Protein AF-0000000075607606 (afdb_homodimer)

Solvent-accessible surface area (backbone atoms only — not comparable to full-atom values): 9633 Å² total; per-residue (Å²): 127,84,79,55,92,64,75,85,51,59,48,78,54,62,69,60,22,51,53,49,41,52,52,48,51,52,51,50,51,50,50,48,52,46,46,26,41,32,40,59,26,33,33,39,37,41,36,30,44,80,87,61,50,80,44,76,48,20,69,39,48,49,60,52,67,64,62,44,52,66,62,56,55,50,35,60,52,53,42,24,51,66,50,47,62,68,73,113,128,84,79,55,92,64,75,84,52,59,49,79,53,63,69,59,22,51,54,49,41,53,53,48,50,52,50,50,54,51,50,49,52,46,46,26,40,32,41,61,26,34,32,38,37,40,37,30,45,81,87,61,51,82,45,75,47,24,65,36,48,48,61,56,68,63,63,48,51,64,61,56,54,51,35,59,49,54,42,28,51,64,49,45,62,67,73,112

Secondary structure (DSSP, 8-state):
------------SHHHHHHHHHHHHHHHHHHHHHHHHHTT-EEEEEEE-TT--EEEEE--HHHHSS-S-HHHHHHHHHHHHHHHHHH-/------------SHHHHHHHHHHHHHHHHHHHHHHHHHTT-EEEEEEE-TT--EEEEE--HHHHSS-S-HHHHHHHHHHHHHHHHHH-

pLDDT: mean 71.48, std 23.79, range [30.69, 97.31]

Foldseek 3Di:
DPPPVPDDDQDDDPVVNVVVCVVVVVVVQVVQVVCCVVVVDWDKDWDADPVGDIDIDTDDCCVVVVVPPPVVVVCVVVCVVVCVVPPD/DPVPVPDDDQDDDPVVNVVVCVVVVVVVQVVQVVCCVVVVDWDKDWDADPVGDIDIDTDDCCVVVVPPPPVVVVVVVVCVVVCVVPDD

Organism: Setaria italica (NCBI:txid4555)

Radius of gyration: 16.19 Å; Cα contacts (8 Å, |Δi|>4): 258; chains: 2; bounding box: 39×39×38 Å

Structure (mmCIF, N/CA/C/O backbone):
data_AF-0000000075607606-model_v1
#
loop_
_entity.id
_entity.type
_entity.pdbx_description
1 polymer 'MADS-box domain-containing protein'
#
loop_
_atom_site.group_PDB
_atom_site.id
_atom_site.type_symbol
_atom_site.label_atom_id
_atom_site.label_alt_id
_atom_site.label_comp_id
_atom_site.label_asym_id
_atom_site.label_entity_id
_atom_site.label_seq_id
_atom_site.pdbx_PDB_ins_code
_atom_site.Cartn_x
_atom_site.Cartn_y
_atom_site.Cartn_z
_atom_site.occupancy
_atom_site.B_iso_or_equiv
_atom_site.auth_seq_id
_atom_site.auth_comp_id
_atom_site.auth_asym_id
_atom_site.auth_atom_id
_atom_site.pdbx_PDB_model_num
ATOM 1 N N . MET A 1 1 ? -17.75 17.891 -10.297 1 32.16 1 MET A N 1
ATOM 2 C CA . MET A 1 1 ? -16.578 18.375 -9.562 1 32.16 1 MET A CA 1
ATOM 3 C C . MET A 1 1 ? -15.383 18.547 -10.492 1 32.16 1 MET A C 1
ATOM 5 O O . MET A 1 1 ? -15.117 17.688 -11.32 1 32.16 1 MET A O 1
ATOM 9 N N . VAL A 1 2 ? -15.016 19.734 -10.906 1 32.84 2 VAL A N 1
ATOM 10 C CA . VAL A 1 2 ? -14.078 20.172 -11.938 1 32.84 2 VAL A CA 1
ATOM 11 C C . VAL A 1 2 ? -12.789 19.375 -11.844 1 32.84 2 VAL A C 1
ATOM 13 O O . VAL A 1 2 ? -12.164 19.297 -10.781 1 32.84 2 VAL A O 1
ATOM 16 N N . ARG A 1 3 ? -12.734 18.328 -12.523 1 42 3 ARG A N 1
ATOM 17 C CA . ARG A 1 3 ? -11.602 17.406 -12.508 1 42 3 ARG A CA 1
ATOM 18 C C . ARG A 1 3 ? -10.289 18.141 -12.773 1 42 3 ARG A C 1
ATOM 20 O O . ARG A 1 3 ? -9.789 18.141 -13.898 1 42 3 ARG A O 1
ATOM 27 N N . GLY A 1 4 ? -10.273 19.438 -12.727 1 40.81 4 GLY A N 1
ATOM 28 C CA . GLY A 1 4 ? -9.008 20.109 -13.016 1 40.81 4 GLY A CA 1
ATOM 29 C C . GLY A 1 4 ? -7.824 19.438 -12.328 1 40.81 4 GLY A C 1
ATOM 30 O O . GLY A 1 4 ? -8 18.609 -11.43 1 40.81 4 GLY A O 1
ATOM 31 N N . LYS A 1 5 ? -6.633 19.531 -13.031 1 53.69 5 LYS A N 1
ATOM 32 C CA . LYS A 1 5 ? -5.379 19.047 -12.453 1 53.69 5 LYS A CA 1
ATOM 33 C C . LYS A 1 5 ? -5.207 19.531 -11.023 1 53.69 5 LYS A C 1
ATOM 35 O O . LYS A 1 5 ? -4.801 20.672 -10.797 1 53.69 5 LYS A O 1
ATOM 40 N N . THR A 1 6 ? -6.359 19.422 -10.227 1 56.22 6 THR A N 1
ATOM 41 C CA . THR A 1 6 ? -6.203 19.953 -8.867 1 56.22 6 THR A CA 1
ATOM 42 C C . THR A 1 6 ? -4.973 19.344 -8.195 1 56.22 6 THR A C 1
ATOM 44 O O . THR A 1 6 ? -4.676 18.156 -8.383 1 56.22 6 THR A O 1
ATOM 47 N N . GLN A 1 7 ? -4.164 20.281 -7.836 1 73.75 7 GLN A N 1
ATOM 48 C CA . GLN A 1 7 ? -2.994 19.891 -7.055 1 73.75 7 GLN A CA 1
ATOM 49 C C . GLN A 1 7 ? -3.398 19.141 -5.789 1 73.75 7 GLN A C 1
ATOM 51 O O . GLN A 1 7 ? -4.348 19.531 -5.109 1 73.75 7 GLN A O 1
ATOM 56 N N . MET A 1 8 ? -3.014 17.984 -5.734 1 87.38 8 MET A N 1
ATOM 57 C CA . MET A 1 8 ? -3.238 17.219 -4.516 1 87.38 8 MET A CA 1
ATOM 58 C C . MET A 1 8 ? -2.689 17.953 -3.297 1 87.38 8 MET A C 1
ATOM 60 O O . MET A 1 8 ? -1.493 18.234 -3.23 1 87.38 8 MET A O 1
ATOM 64 N N . LYS A 1 9 ? -3.676 18.438 -2.521 1 91.94 9 LYS A N 1
ATOM 65 C CA . LYS A 1 9 ? -3.291 19.109 -1.28 1 91.94 9 LYS A CA 1
ATOM 66 C C . LYS A 1 9 ? -4.008 18.5 -0.082 1 91.94 9 LYS A C 1
ATOM 68 O O . LYS A 1 9 ? -5.098 17.938 -0.224 1 91.94 9 LYS A O 1
ATOM 73 N N . ARG A 1 10 ? -3.354 18.656 1.031 1 93.81 10 ARG A N 1
ATOM 74 C CA . ARG A 1 10 ? -3.941 18.188 2.277 1 93.81 10 ARG A CA 1
ATOM 75 C C . ARG A 1 10 ? -5.309 18.812 2.516 1 93.81 10 ARG A C 1
ATOM 77 O O . ARG A 1 10 ? -5.492 20.016 2.311 1 93.81 10 ARG A O 1
ATOM 84 N N . ILE A 1 11 ? -6.195 17.984 2.938 1 95.25 11 ILE A N 1
ATOM 85 C CA . ILE A 1 11 ? -7.52 18.469 3.311 1 95.25 11 ILE A CA 1
ATOM 86 C C . ILE A 1 11 ? -7.445 19.203 4.652 1 95.25 11 ILE A C 1
ATOM 88 O O . ILE A 1 11 ? -7.039 18.609 5.66 1 95.25 11 ILE A O 1
ATOM 92 N N . GLU A 1 12 ? -7.832 20.391 4.727 1 95.38 12 GLU A N 1
ATOM 93 C CA . GLU A 1 12 ? -7.656 21.234 5.91 1 95.38 12 GLU A CA 1
ATOM 94 C C . GLU A 1 12 ? -8.727 20.938 6.957 1 95.38 12 GLU A C 1
ATOM 96 O O . GLU A 1 12 ? -8.453 20.969 8.156 1 95.38 12 GLU A O 1
ATOM 101 N N . ASN A 1 13 ? -9.945 20.781 6.578 1 95.56 13 ASN A N 1
ATOM 102 C CA . ASN A 1 13 ? -11.008 20.453 7.527 1 95.56 13 ASN A CA 1
ATOM 103 C C . ASN A 1 13 ? -10.797 19.078 8.148 1 95.56 13 ASN A C 1
ATOM 105 O O . ASN A 1 13 ? -10.789 18.062 7.438 1 95.56 13 ASN A O 1
ATOM 109 N N . PRO A 1 14 ? -10.617 19.031 9.422 1 94.12 14 PRO A N 1
ATOM 110 C CA . PRO A 1 14 ? -10.281 17.766 10.078 1 94.12 14 PRO A CA 1
ATOM 111 C C . PRO A 1 14 ? -11.383 16.719 9.914 1 94.12 14 PRO A C 1
ATOM 113 O O . PRO A 1 14 ? -11.086 15.523 9.773 1 94.12 14 PRO A O 1
ATOM 116 N N . THR A 1 15 ? -12.609 17.156 10.008 1 95.44 15 THR A N 1
ATOM 117 C CA . THR A 1 15 ? -13.711 16.203 9.875 1 95.44 15 THR A CA 1
ATOM 118 C C . THR A 1 15 ? -13.727 15.594 8.477 1 95.44 15 THR A C 1
ATOM 120 O O . THR A 1 15 ? -13.828 14.375 8.328 1 95.44 15 THR A O 1
ATOM 123 N N . SER A 1 16 ? -13.594 16.438 7.457 1 96.62 16 SER A N 1
ATOM 124 C CA . SER A 1 16 ? -13.555 15.961 6.078 1 96.62 16 SER A CA 1
ATOM 125 C C . SER A 1 16 ? -12.328 15.086 5.836 1 96.62 16 SER A C 1
ATOM 127 O O . SER A 1 16 ? -12.406 14.078 5.129 1 96.62 16 SER A O 1
ATOM 129 N N . ARG A 1 17 ? -11.242 15.484 6.406 1 95.94 17 ARG A N 1
ATOM 130 C CA . ARG A 1 17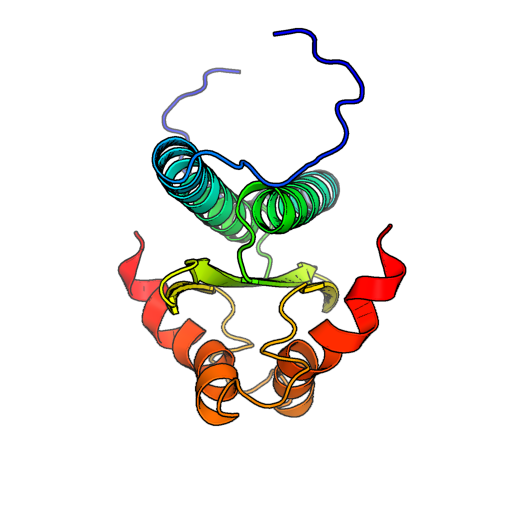 ? -10 14.734 6.258 1 95.94 17 ARG A CA 1
ATOM 131 C C . ARG A 1 17 ? -10.141 13.328 6.844 1 95.94 17 ARG A C 1
ATOM 133 O O . ARG A 1 17 ? -9.672 12.352 6.254 1 95.94 17 ARG A O 1
ATOM 140 N N . GLN A 1 18 ? -10.75 13.289 7.945 1 94.38 18 GLN A N 1
ATOM 141 C CA . GLN A 1 18 ? -10.945 12 8.602 1 94.38 18 GLN A CA 1
ATOM 142 C C . GLN A 1 18 ? -11.852 11.094 7.766 1 94.38 18 GLN A C 1
ATOM 144 O O . GLN A 1 18 ? -11.602 9.891 7.656 1 94.38 18 GLN A O 1
ATOM 149 N N . VAL A 1 19 ? -12.938 11.727 7.277 1 96.62 19 VAL A N 1
ATOM 150 C CA . VAL A 1 19 ? -13.875 10.961 6.461 1 96.62 19 VAL A CA 1
ATOM 151 C C . VAL A 1 19 ? -13.172 10.445 5.203 1 96.62 19 VAL A C 1
ATOM 153 O O . VAL A 1 19 ? -13.297 9.273 4.852 1 96.62 19 VAL A O 1
ATOM 156 N N . THR A 1 20 ? -12.43 11.328 4.527 1 96.62 20 THR A N 1
ATOM 157 C CA . THR A 1 20 ? -11.688 10.953 3.328 1 96.62 20 THR A CA 1
ATOM 158 C C . THR A 1 20 ? -10.664 9.867 3.645 1 96.62 20 THR A C 1
ATOM 160 O O . THR A 1 20 ? -10.531 8.898 2.898 1 96.62 20 THR A O 1
ATOM 163 N N . PHE A 1 21 ? -9.93 9.969 4.762 1 96.31 21 PHE A N 1
ATOM 164 C CA . PHE A 1 21 ? -8.938 8.984 5.168 1 96.31 21 PHE A CA 1
ATOM 165 C C . PHE A 1 21 ? -9.562 7.598 5.258 1 96.31 21 PHE A C 1
ATOM 167 O O . PHE A 1 21 ? -9.016 6.629 4.723 1 96.31 21 PHE A O 1
ATOM 174 N N . SER A 1 22 ? -10.68 7.594 5.879 1 95.81 22 SER A N 1
ATOM 175 C CA . SER A 1 22 ? -11.328 6.301 6.074 1 95.81 22 SER A CA 1
ATOM 176 C C . SER A 1 22 ? -11.727 5.676 4.742 1 95.81 22 SER A C 1
ATOM 178 O O . SER A 1 22 ? -11.5 4.484 4.52 1 95.81 22 SER A O 1
ATOM 180 N N . LYS A 1 23 ? -12.281 6.496 3.945 1 96.75 23 LYS A N 1
ATOM 181 C CA . LYS A 1 23 ? -12.758 6 2.66 1 96.75 23 LYS A CA 1
ATOM 182 C C . LYS A 1 23 ? -11.602 5.535 1.782 1 96.75 23 LYS A C 1
ATOM 184 O O . LYS A 1 23 ? -11.633 4.438 1.227 1 96.75 23 LYS A O 1
ATOM 189 N N . ARG A 1 24 ? -10.672 6.375 1.728 1 97.31 24 ARG A N 1
ATOM 190 C CA . ARG A 1 24 ? -9.547 6.062 0.846 1 97.31 24 ARG A CA 1
ATOM 191 C C . ARG A 1 24 ? -8.719 4.906 1.4 1 97.31 24 ARG A C 1
ATOM 193 O O . ARG A 1 24 ? -8.195 4.09 0.64 1 97.31 24 ARG A O 1
ATOM 200 N N . ARG A 1 25 ? -8.516 4.941 2.609 1 95.44 25 ARG A N 1
ATOM 201 C CA . ARG A 1 25 ? -7.805 3.834 3.232 1 95.44 25 ARG A CA 1
ATOM 202 C C . ARG A 1 25 ? -8.461 2.5 2.893 1 95.44 25 ARG A C 1
ATOM 204 O O . ARG A 1 25 ? -7.781 1.555 2.48 1 95.44 25 ARG A O 1
ATOM 211 N N . ASN A 1 26 ? -9.781 2.473 3.092 1 95.69 26 ASN A N 1
ATOM 212 C CA . ASN A 1 26 ? -10.508 1.243 2.785 1 95.69 26 ASN A CA 1
ATOM 213 C C . ASN A 1 26 ? -10.344 0.85 1.319 1 95.69 26 ASN A C 1
ATOM 215 O O . ASN A 1 26 ? -10.156 -0.326 1.004 1 95.69 26 ASN A O 1
ATOM 219 N N . GLY A 1 27 ? -10.477 1.849 0.483 1 97 27 GLY A N 1
ATOM 220 C CA . GLY A 1 27 ? -10.289 1.593 -0.936 1 97 27 GLY A CA 1
ATOM 221 C C . GLY A 1 27 ? -8.898 1.064 -1.266 1 97 27 GLY A C 1
ATOM 222 O O . GLY A 1 27 ? -8.758 0.149 -2.078 1 97 27 GLY A O 1
ATOM 223 N N . LEU A 1 28 ? -7.898 1.58 -0.649 1 97.06 28 LEU A N 1
ATOM 224 C CA . LEU A 1 28 ? -6.516 1.185 -0.878 1 97.06 28 LEU A CA 1
ATOM 225 C C . LEU A 1 28 ? -6.285 -0.262 -0.454 1 97.06 28 LEU A C 1
ATOM 227 O O . LEU A 1 28 ? -5.68 -1.041 -1.193 1 97.06 28 LEU A O 1
ATOM 231 N N . LEU A 1 29 ? -6.797 -0.581 0.693 1 95.12 29 LEU A N 1
ATOM 232 C CA . LEU A 1 29 ? -6.652 -1.942 1.196 1 95.12 29 LEU A CA 1
ATOM 233 C C . LEU A 1 29 ? -7.363 -2.938 0.288 1 95.12 29 LEU A C 1
ATOM 235 O O . LEU A 1 29 ? -6.84 -4.016 0.008 1 95.12 29 LEU A O 1
ATOM 239 N N . LYS A 1 30 ? -8.508 -2.568 -0.177 1 95.25 30 LYS A N 1
ATOM 240 C CA . LYS A 1 30 ? -9.258 -3.422 -1.096 1 95.25 30 LYS A CA 1
ATOM 241 C C . LYS A 1 30 ? -8.484 -3.646 -2.393 1 95.25 30 LYS A C 1
ATOM 243 O O . LYS A 1 30 ? -8.398 -4.773 -2.885 1 95.25 30 LYS A O 1
ATOM 248 N N . LYS A 1 31 ? -7.977 -2.613 -2.863 1 96.69 31 LYS A N 1
ATOM 249 C CA . LYS A 1 31 ? -7.242 -2.713 -4.121 1 96.69 31 LYS A CA 1
ATOM 250 C C . LYS A 1 31 ? -5.977 -3.545 -3.955 1 96.69 31 LYS A C 1
ATOM 252 O O . LYS A 1 31 ? -5.559 -4.246 -4.883 1 96.69 31 LYS A O 1
ATOM 257 N N . ALA A 1 32 ? -5.348 -3.402 -2.836 1 94.38 32 ALA A N 1
ATOM 258 C CA . ALA A 1 32 ? -4.176 -4.227 -2.551 1 94.38 32 ALA A CA 1
ATOM 259 C C . ALA A 1 32 ? -4.539 -5.711 -2.539 1 94.38 32 ALA A C 1
ATOM 261 O O . ALA A 1 32 ? -3.82 -6.535 -3.111 1 94.38 32 ALA A O 1
ATOM 262 N N . PHE A 1 33 ? -5.562 -6.062 -1.923 1 92.62 33 PHE A N 1
ATOM 263 C CA . PHE A 1 33 ? -6.047 -7.438 -1.876 1 92.62 33 PHE A CA 1
ATOM 264 C C . PHE A 1 33 ? -6.359 -7.949 -3.277 1 92.62 33 PHE A C 1
ATOM 266 O O . PHE A 1 33 ? -5.973 -9.062 -3.639 1 92.62 33 PHE A O 1
ATOM 273 N N . GLU A 1 34 ? -7.082 -7.164 -3.996 1 94.62 34 GLU A N 1
ATOM 274 C CA . GLU A 1 34 ? -7.445 -7.547 -5.355 1 94.62 34 GLU A CA 1
ATOM 275 C C . GLU A 1 34 ? -6.203 -7.824 -6.199 1 94.62 34 GLU A C 1
ATOM 277 O O . GLU A 1 34 ? -6.148 -8.82 -6.926 1 94.62 34 GLU A O 1
ATOM 282 N N . LEU A 1 35 ? -5.316 -6.898 -6.105 1 95 35 LEU A N 1
ATOM 283 C CA . LEU A 1 35 ? -4.07 -7.074 -6.848 1 95 35 LEU A CA 1
ATOM 284 C C . LEU A 1 35 ? -3.398 -8.391 -6.473 1 95 35 LEU A C 1
ATOM 286 O O . LEU A 1 35 ? -2.91 -9.117 -7.348 1 95 35 LEU A O 1
ATOM 290 N N . SER A 1 36 ? -3.381 -8.68 -5.191 1 91.38 36 SER A N 1
ATOM 291 C CA . SER A 1 36 ? -2.734 -9.898 -4.703 1 91.38 36 SER A CA 1
ATOM 292 C C . SER A 1 36 ? -3.406 -11.141 -5.262 1 91.38 36 SER A C 1
ATOM 294 O O . SER A 1 36 ? -2.73 -12.109 -5.625 1 91.38 36 SER A O 1
ATOM 296 N N . VAL A 1 37 ? -4.664 -11.141 -5.391 1 92.12 37 VAL A N 1
ATOM 297 C CA . VAL A 1 37 ? -5.406 -12.312 -5.836 1 92.12 37 VAL A CA 1
ATOM 298 C C . VAL A 1 37 ? -5.371 -12.398 -7.359 1 92.12 37 VAL A C 1
ATOM 300 O O . VAL A 1 37 ? -5.043 -13.445 -7.922 1 92.12 37 VAL A O 1
ATOM 303 N N . LEU A 1 38 ? -5.629 -11.305 -8 1 93.81 38 LEU A N 1
ATOM 304 C CA . LEU A 1 38 ? -5.734 -11.297 -9.453 1 93.81 38 LEU A CA 1
ATOM 305 C C . LEU A 1 38 ? -4.398 -11.656 -10.102 1 93.81 38 LEU A C 1
ATOM 307 O O . LEU A 1 38 ? -4.359 -12.359 -11.109 1 93.81 38 LEU A O 1
ATOM 311 N N . CYS A 1 39 ? -3.381 -11.172 -9.477 1 94.62 39 CYS A N 1
ATOM 312 C CA . CYS A 1 39 ? -2.092 -11.273 -10.148 1 94.62 39 CYS A CA 1
ATOM 313 C C . CYS A 1 39 ? -1.139 -12.172 -9.375 1 94.62 39 CYS A C 1
ATOM 315 O O . CYS A 1 39 ? 0.055 -12.227 -9.68 1 94.62 39 CYS A O 1
ATOM 317 N N . ASP A 1 40 ? -1.634 -12.734 -8.375 1 90.5 40 ASP A N 1
ATOM 318 C CA . ASP A 1 40 ? -0.776 -13.578 -7.551 1 90.5 40 ASP A CA 1
ATOM 319 C C . ASP A 1 40 ? 0.499 -12.844 -7.145 1 90.5 40 ASP A C 1
ATOM 321 O O . ASP A 1 40 ? 1.604 -13.367 -7.324 1 90.5 40 ASP A O 1
ATOM 325 N N . ALA A 1 41 ? 0.279 -11.703 -6.816 1 89.75 41 ALA A N 1
ATOM 326 C CA . ALA A 1 41 ? 1.388 -10.844 -6.41 1 89.75 41 ALA A CA 1
ATOM 327 C C . ALA A 1 41 ? 1.504 -10.773 -4.891 1 89.75 41 ALA A C 1
ATOM 329 O O . ALA A 1 41 ? 0.518 -10.977 -4.176 1 89.75 41 ALA A O 1
ATOM 330 N N . GLU A 1 42 ? 2.68 -10.578 -4.445 1 84.25 42 GLU A N 1
ATOM 331 C CA . GLU A 1 42 ? 2.908 -10.273 -3.033 1 84.25 42 GLU A CA 1
ATOM 332 C C . GLU A 1 42 ? 2.809 -8.781 -2.764 1 84.25 42 GLU A C 1
ATOM 334 O O . GLU A 1 42 ? 3.465 -7.977 -3.432 1 84.25 42 GLU A O 1
ATOM 339 N N . VAL A 1 43 ? 1.949 -8.5 -1.837 1 89.25 43 VAL A N 1
ATOM 340 C CA . VAL A 1 43 ? 1.694 -7.098 -1.521 1 89.25 43 VAL A CA 1
ATOM 341 C C . VAL A 1 43 ? 1.729 -6.895 -0.009 1 89.25 43 VAL A C 1
ATOM 343 O O . VAL A 1 43 ? 1.198 -7.711 0.747 1 89.25 43 VAL A O 1
ATOM 346 N N . ALA A 1 44 ? 2.412 -5.848 0.395 1 84 44 ALA A N 1
ATOM 347 C CA . ALA A 1 44 ? 2.363 -5.371 1.774 1 84 44 ALA A CA 1
ATOM 348 C C . ALA A 1 44 ? 2.061 -3.875 1.826 1 84 44 ALA A C 1
ATOM 350 O O . ALA A 1 44 ? 2.639 -3.092 1.07 1 84 44 ALA A O 1
ATOM 351 N N . LEU A 1 45 ? 1.119 -3.504 2.713 1 87.88 45 LEU A N 1
ATOM 352 C CA . LEU A 1 45 ? 0.668 -2.121 2.84 1 87.88 45 LEU A CA 1
ATOM 353 C C . LEU A 1 45 ? 0.467 -1.748 4.305 1 87.88 45 LEU A C 1
ATOM 355 O O . LEU A 1 45 ? -0.112 -2.521 5.074 1 87.88 45 LEU A O 1
ATOM 359 N N . VAL A 1 46 ? 1.03 -0.567 4.613 1 84.19 46 VAL A N 1
ATOM 360 C CA . VAL A 1 46 ? 0.825 -0.032 5.957 1 84.19 46 VAL A CA 1
ATOM 361 C C . VAL A 1 46 ? 0.375 1.425 5.867 1 84.19 46 VAL A C 1
ATOM 363 O O . VAL A 1 46 ? 0.932 2.207 5.094 1 84.19 46 VAL A O 1
ATOM 366 N N . VAL A 1 47 ? -0.627 1.731 6.637 1 89.19 47 VAL A N 1
ATOM 367 C CA . VAL A 1 47 ? -1.16 3.088 6.684 1 89.19 47 VAL A CA 1
ATOM 368 C C . VAL A 1 47 ? -1.326 3.529 8.141 1 89.19 47 VAL A C 1
ATOM 370 O O . VAL A 1 47 ? -1.893 2.797 8.953 1 89.19 47 VAL A O 1
ATOM 373 N N . PHE A 1 48 ? -0.833 4.648 8.391 1 85.25 48 PHE A N 1
ATOM 374 C CA . PHE A 1 48 ? -1.036 5.227 9.711 1 85.25 48 PHE A CA 1
ATOM 375 C C . PHE A 1 48 ? -2.008 6.398 9.648 1 85.25 48 PHE A C 1
ATOM 377 O O . PHE A 1 48 ? -1.893 7.258 8.773 1 85.25 48 PHE A O 1
ATOM 384 N N . SER A 1 49 ? -2.914 6.352 10.57 1 82.5 49 SER A N 1
ATOM 385 C CA . SER A 1 49 ? -3.777 7.52 10.695 1 82.5 49 SER A CA 1
ATOM 386 C C . SER A 1 49 ? -3.027 8.695 11.305 1 82.5 49 SER A C 1
ATOM 388 O O . SER A 1 49 ? -1.957 8.523 11.898 1 82.5 49 SER A O 1
ATOM 390 N N . PRO A 1 50 ? -3.65 9.859 11.141 1 77.25 50 PRO A N 1
ATOM 391 C CA . PRO A 1 50 ? -3.049 11.016 11.828 1 77.25 50 PRO A CA 1
ATOM 392 C C . PRO A 1 50 ? -2.938 10.812 13.336 1 77.25 50 PRO A C 1
ATOM 394 O O . PRO A 1 50 ? -2.006 11.32 13.961 1 77.25 50 PRO A O 1
ATOM 397 N N . ARG A 1 51 ? -3.814 10.016 13.906 1 76 51 ARG A N 1
ATOM 398 C CA . ARG A 1 51 ? -3.799 9.758 15.344 1 76 51 ARG A CA 1
ATOM 399 C C . ARG A 1 51 ? -2.852 8.609 15.68 1 76 51 ARG A C 1
ATOM 401 O O . ARG A 1 51 ? -2.734 8.219 16.844 1 76 51 ARG A O 1
ATOM 408 N N . GLY A 1 52 ? -2.332 7.988 14.664 1 74.44 52 GLY A N 1
ATOM 409 C CA . GLY A 1 52 ? -1.321 6.973 14.906 1 74.44 52 GLY A CA 1
ATOM 410 C C . GLY A 1 52 ? -1.865 5.559 14.828 1 74.44 52 GLY A C 1
ATOM 411 O O . GLY A 1 52 ? -1.146 4.594 15.094 1 74.44 52 GLY A O 1
ATOM 412 N N . LYS A 1 53 ? -3.131 5.477 14.531 1 80.69 53 LYS A N 1
ATOM 413 C CA . LYS A 1 53 ? -3.697 4.141 14.367 1 80.69 53 LYS A CA 1
ATOM 414 C C . LYS A 1 53 ? -3.143 3.459 13.117 1 80.69 53 LYS A C 1
ATOM 416 O O . LYS A 1 53 ? -3.029 4.082 12.062 1 80.69 53 LYS A O 1
ATOM 421 N N . LEU A 1 54 ? -2.789 2.166 13.312 1 78.94 54 LEU A N 1
ATOM 422 C CA . LEU A 1 54 ? -2.158 1.416 12.227 1 78.94 54 LEU A CA 1
ATOM 423 C C . LEU A 1 54 ? -3.182 0.564 11.484 1 78.94 54 LEU A C 1
ATOM 425 O O . LEU A 1 54 ? -4.008 -0.104 12.109 1 78.94 54 LEU A O 1
ATOM 429 N N . TYR A 1 55 ? -3.156 0.655 10.133 1 85.31 55 TYR A N 1
ATOM 430 C CA . TYR A 1 55 ? -3.873 -0.23 9.219 1 85.31 55 TYR A CA 1
ATOM 431 C C . TYR A 1 55 ? -2.906 -0.958 8.289 1 85.31 55 TYR A C 1
ATOM 433 O O . TYR A 1 55 ? -1.925 -0.373 7.828 1 85.31 55 TYR A O 1
ATOM 441 N N . GLU A 1 56 ? -3.203 -2.277 8.086 1 80.75 56 GLU A N 1
ATOM 442 C CA . GLU A 1 56 ? -2.221 -3.018 7.297 1 80.75 56 GLU A CA 1
ATOM 443 C C . GLU A 1 56 ? -2.887 -4.125 6.484 1 80.75 56 GLU A C 1
ATOM 445 O O . GLU A 1 56 ? -3.98 -4.582 6.824 1 80.75 56 GLU A O 1
ATOM 450 N N . PHE A 1 57 ? -2.168 -4.453 5.332 1 84.06 57 PHE A N 1
ATOM 451 C CA . PHE A 1 57 ? -2.477 -5.594 4.477 1 84.06 57 PHE A CA 1
ATOM 452 C C . PHE A 1 57 ? -1.198 -6.254 3.973 1 84.06 57 PHE A C 1
ATOM 454 O O . PHE A 1 57 ? -0.233 -5.566 3.631 1 84.06 57 PHE A O 1
ATOM 461 N N . ALA A 1 58 ? -1.164 -7.637 4.117 1 81.69 58 ALA A N 1
ATOM 462 C CA . ALA A 1 58 ? -0.056 -8.375 3.52 1 81.69 58 ALA A CA 1
ATOM 463 C C . ALA A 1 58 ? -0.494 -9.781 3.102 1 81.69 58 ALA A C 1
ATOM 465 O O . ALA A 1 58 ? -1.27 -10.43 3.807 1 81.69 58 ALA A O 1
ATOM 466 N N . ASN A 1 59 ? -0.279 -10.32 1.965 1 72.75 59 ASN A N 1
ATOM 467 C CA . ASN A 1 59 ? -0.593 -11.695 1.593 1 72.75 59 ASN A CA 1
ATOM 468 C C . ASN A 1 59 ? 0.668 -12.539 1.469 1 72.75 59 ASN A C 1
ATOM 470 O O . ASN A 1 59 ? 0.595 -13.773 1.454 1 72.75 59 ASN A O 1
ATOM 474 N N . GLY A 1 60 ? 1.767 -12.281 1.046 1 58.16 60 GLY A N 1
ATOM 475 C CA . GLY A 1 60 ? 2.916 -13.055 0.604 1 58.16 60 GLY A CA 1
ATOM 476 C C . GLY A 1 60 ? 3.643 -13.75 1.743 1 58.16 60 GLY A C 1
ATOM 477 O O . GLY A 1 60 ? 3.611 -13.281 2.883 1 58.16 60 GLY A O 1
ATOM 478 N N . ARG A 1 61 ? 3.664 -15.211 1.586 1 52.97 61 ARG A N 1
ATOM 479 C CA . ARG A 1 61 ? 4.547 -16.094 2.34 1 52.97 61 ARG A CA 1
ATOM 480 C C . ARG A 1 61 ? 5.934 -15.484 2.502 1 52.97 61 ARG A C 1
ATOM 482 O O . ARG A 1 61 ? 6.723 -15.93 3.336 1 52.97 61 ARG A O 1
ATOM 489 N N . ARG A 1 62 ? 6.449 -15.117 1.287 1 48.78 62 ARG A N 1
ATOM 490 C CA . ARG A 1 62 ? 7.84 -14.672 1.341 1 48.78 62 ARG A CA 1
ATOM 491 C C . ARG A 1 62 ? 8.062 -13.727 2.516 1 48.78 62 ARG A C 1
ATOM 493 O O . ARG A 1 62 ? 9.164 -13.664 3.066 1 48.78 62 ARG A O 1
ATOM 500 N N . VAL A 1 63 ? 7.102 -12.906 2.93 1 42.78 63 VAL A N 1
ATOM 501 C CA . VAL A 1 63 ? 7.223 -12.305 4.254 1 42.78 63 VAL A CA 1
ATOM 502 C C . VAL A 1 63 ? 7.086 -13.383 5.324 1 42.78 63 VAL A C 1
ATOM 504 O O . VAL A 1 63 ? 7.805 -13.367 6.328 1 42.78 63 VAL A O 1
ATOM 507 N N . ALA A 1 64 ? 6.148 -14.328 5.156 1 40.16 64 ALA A N 1
ATOM 508 C CA . ALA A 1 64 ? 5.957 -15.383 6.148 1 40.16 64 ALA A CA 1
ATOM 509 C C . ALA A 1 64 ? 7.07 -16.422 6.066 1 40.16 64 ALA A C 1
ATOM 511 O O . ALA A 1 64 ? 7.488 -16.969 7.086 1 40.16 64 ALA A O 1
ATOM 512 N N . ASN A 1 65 ? 7.266 -17.062 4.977 1 42.94 65 ASN A N 1
ATOM 513 C CA . ASN A 1 65 ? 8.18 -18.203 4.98 1 42.94 65 ASN A CA 1
ATOM 514 C C . ASN A 1 65 ? 9.641 -17.75 5.016 1 42.94 65 ASN A C 1
ATOM 516 O O . ASN A 1 65 ? 10.547 -18.562 4.848 1 42.94 65 ASN A O 1
ATOM 520 N N . GLY A 1 66 ? 10.039 -16.828 5.562 1 41.03 66 GLY A N 1
ATOM 521 C CA . GLY A 1 66 ? 11.43 -16.531 5.875 1 41.03 66 GLY A CA 1
ATOM 522 C C . GLY A 1 66 ? 12.25 -16.172 4.656 1 41.03 66 GLY A C 1
ATOM 523 O O . GLY A 1 66 ? 13.484 -16.125 4.719 1 41.03 66 GLY A O 1
ATOM 524 N N . GLU A 1 67 ? 11.703 -16.375 3.562 1 45.5 67 GLU A N 1
ATOM 525 C CA . GLU A 1 67 ? 12.641 -16.219 2.457 1 45.5 67 GLU A CA 1
ATOM 526 C C . GLU A 1 67 ? 12.844 -14.742 2.109 1 45.5 67 GLU A C 1
ATOM 528 O O . GLU A 1 67 ? 13.609 -14.414 1.199 1 45.5 67 GLU A O 1
ATOM 533 N N . MET A 1 68 ? 12 -13.82 2.381 1 46.5 68 MET A N 1
ATOM 534 C CA . MET A 1 68 ? 12.461 -12.453 2.182 1 46.5 68 MET A CA 1
ATOM 535 C C . MET A 1 68 ? 13.711 -12.172 3.01 1 46.5 68 MET A C 1
ATOM 537 O O . MET A 1 68 ? 13.734 -12.445 4.211 1 46.5 68 MET A O 1
ATOM 541 N N . ARG A 1 69 ? 14.75 -12.195 2.418 1 44.38 69 ARG A N 1
ATOM 542 C CA . ARG A 1 69 ? 15.93 -11.797 3.178 1 44.38 69 ARG A CA 1
ATOM 543 C C . ARG A 1 69 ? 15.617 -10.617 4.098 1 44.38 69 ARG A C 1
ATOM 545 O O . ARG A 1 69 ? 14.992 -9.641 3.678 1 44.38 69 ARG A O 1
ATOM 552 N N . PRO A 1 70 ? 15.586 -10.977 5.32 1 45.47 70 PRO A N 1
ATOM 553 C CA . PRO A 1 70 ? 15.43 -9.938 6.34 1 45.47 70 PRO A CA 1
ATOM 554 C C . PRO A 1 70 ? 15.93 -8.57 5.879 1 45.47 70 PRO A C 1
ATOM 556 O O . PRO A 1 70 ? 15.406 -7.539 6.309 1 45.47 70 PRO A O 1
ATOM 559 N N . GLU A 1 71 ? 16.828 -8.664 5.094 1 47.94 71 GLU A N 1
ATOM 560 C CA . GLU A 1 71 ? 17.422 -7.398 4.668 1 47.94 71 GLU A CA 1
ATOM 561 C C . GLU A 1 71 ? 16.453 -6.594 3.811 1 47.94 71 GLU A C 1
ATOM 563 O O . GLU A 1 71 ? 16.422 -5.367 3.896 1 47.94 71 GLU A O 1
ATOM 568 N N . LYS A 1 72 ? 15.766 -7.297 2.951 1 47.81 72 LYS A N 1
ATOM 569 C CA . LYS A 1 72 ? 14.891 -6.547 2.049 1 47.81 72 LYS A CA 1
ATOM 570 C C . LYS A 1 72 ? 13.695 -5.965 2.795 1 47.81 72 LYS A C 1
ATOM 572 O O . LYS A 1 72 ? 13.266 -4.844 2.514 1 47.81 72 LYS A O 1
ATOM 577 N N . MET A 1 73 ? 13.211 -6.746 3.688 1 47.72 73 MET A N 1
ATOM 578 C CA . MET A 1 73 ? 12.133 -6.211 4.516 1 47.72 73 MET A CA 1
ATOM 579 C C . MET A 1 73 ? 12.594 -4.98 5.289 1 47.72 73 MET A C 1
ATOM 581 O O . MET A 1 73 ? 11.859 -4.004 5.406 1 47.72 73 MET A O 1
ATOM 585 N N . ALA A 1 74 ? 13.758 -5.223 5.824 1 46.28 74 ALA A N 1
ATOM 586 C CA . ALA A 1 74 ? 14.359 -4.098 6.531 1 46.28 74 ALA A CA 1
ATOM 587 C C . ALA A 1 74 ? 14.484 -2.879 5.625 1 46.28 74 ALA A C 1
ATOM 589 O O . ALA A 1 74 ? 14.266 -1.746 6.062 1 46.28 74 ALA A O 1
ATOM 590 N N . ASN A 1 75 ? 14.805 -3.197 4.434 1 48.69 75 ASN A N 1
ATOM 591 C CA . ASN A 1 75 ? 15.016 -2.105 3.486 1 48.69 75 ASN A CA 1
ATOM 592 C C . ASN A 1 75 ? 13.688 -1.461 3.08 1 48.69 75 ASN A C 1
ATOM 594 O O . ASN A 1 75 ? 13.633 -0.258 2.822 1 48.69 75 ASN A O 1
ATOM 598 N N . VAL A 1 76 ? 12.711 -2.297 2.84 1 48.81 76 VAL A N 1
ATOM 599 C CA . VAL A 1 76 ? 11.391 -1.728 2.562 1 48.81 76 VAL A CA 1
ATOM 600 C C . VAL A 1 76 ? 11.039 -0.691 3.627 1 48.81 76 VAL A C 1
ATOM 602 O O . VAL A 1 76 ? 10.492 0.367 3.316 1 48.81 76 VAL A O 1
ATOM 605 N N . CYS A 1 77 ? 11.422 -1.03 4.789 1 46.66 77 CYS A N 1
ATOM 606 C CA . CYS A 1 77 ? 11.18 -0.114 5.898 1 46.66 77 CYS A CA 1
ATOM 607 C C . CYS A 1 77 ? 12.086 1.106 5.809 1 46.66 77 CYS A C 1
ATOM 609 O O . CYS A 1 77 ? 11.672 2.219 6.145 1 46.66 77 CYS A O 1
ATOM 611 N N . TYR A 1 78 ? 13.266 0.791 5.5 1 46 78 TYR A N 1
ATOM 612 C CA . TYR A 1 78 ? 14.258 1.858 5.473 1 46 78 TYR A CA 1
ATOM 613 C C . TYR A 1 78 ? 14.141 2.682 4.195 1 46 78 TYR A C 1
ATOM 615 O O . TYR A 1 78 ? 14.359 3.895 4.211 1 46 78 TYR A O 1
ATOM 623 N N . THR A 1 79 ? 14.039 2.045 3.141 1 42.62 79 THR A N 1
ATOM 624 C CA . THR A 1 79 ? 14.141 2.746 1.865 1 42.62 79 THR A CA 1
ATOM 625 C C . THR A 1 79 ? 12.93 3.648 1.644 1 42.62 79 THR A C 1
ATOM 627 O O . THR A 1 79 ? 12.891 4.414 0.678 1 42.62 79 THR A O 1
ATOM 630 N N . ALA A 1 80 ? 11.945 3.395 2.275 1 39 80 ALA A N 1
ATOM 631 C CA . ALA A 1 80 ? 10.859 4.352 2.1 1 39 80 ALA A CA 1
ATOM 632 C C . ALA A 1 80 ? 11.36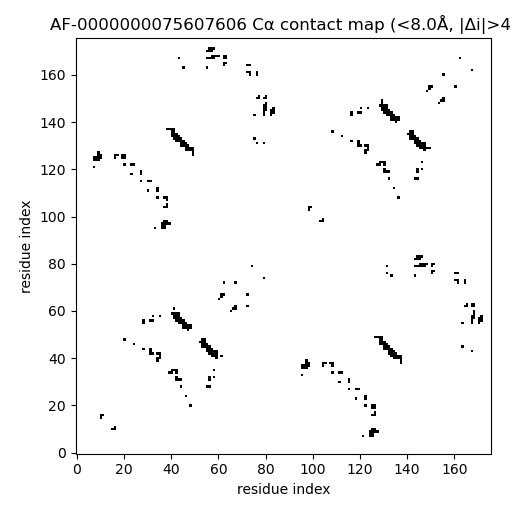7 5.789 2.205 1 39 80 ALA A C 1
ATOM 634 O O . ALA A 1 80 ? 10.836 6.691 1.559 1 39 80 ALA A O 1
ATOM 635 N N . LYS A 1 81 ? 12.383 5.918 2.898 1 39.03 81 LYS A N 1
ATOM 636 C CA . LYS A 1 81 ? 12.992 7.242 2.998 1 39.03 81 LYS A CA 1
ATOM 637 C C . LYS A 1 81 ? 13.477 7.73 1.637 1 39.03 81 LYS A C 1
ATOM 639 O O . LYS A 1 81 ? 13.266 8.891 1.272 1 39.03 81 LYS A O 1
ATOM 644 N N . ASP A 1 82 ? 14.281 6.949 0.993 1 39.03 82 ASP A N 1
ATOM 645 C CA . ASP A 1 82 ? 14.93 7.379 -0.244 1 39.03 82 ASP A CA 1
ATOM 646 C C . ASP A 1 82 ? 13.922 7.48 -1.385 1 39.03 82 ASP A C 1
ATOM 648 O O . ASP A 1 82 ? 14.086 8.289 -2.297 1 39.03 82 ASP A O 1
ATOM 652 N N . LEU A 1 83 ? 13.031 6.684 -1.43 1 36.06 83 LEU A N 1
ATOM 653 C CA . LEU A 1 83 ? 12.148 6.613 -2.592 1 36.06 83 LEU A CA 1
ATOM 654 C C . LEU A 1 83 ? 11.227 7.82 -2.648 1 36.06 83 LEU A C 1
ATOM 656 O O . LEU A 1 83 ? 10.602 8.086 -3.68 1 36.06 83 LEU A O 1
ATOM 660 N N . GLN A 1 84 ? 10.859 8.336 -1.579 1 38.38 84 GLN A N 1
ATOM 661 C CA . GLN A 1 84 ? 10.016 9.523 -1.703 1 38.38 84 GLN A CA 1
ATOM 662 C C . GLN A 1 84 ? 10.555 10.477 -2.766 1 38.38 84 GLN A C 1
ATOM 664 O O . GLN A 1 84 ? 9.789 11.156 -3.449 1 38.38 84 GLN A O 1
ATOM 669 N N . GLN A 1 85 ? 11.766 10.477 -2.84 1 35.88 85 GLN A N 1
ATOM 670 C CA . GLN A 1 85 ? 12.32 11.5 -3.721 1 35.88 85 GLN A CA 1
ATOM 671 C C . GLN A 1 85 ? 12.039 11.18 -5.188 1 35.88 85 GLN A C 1
ATOM 673 O O . GLN A 1 85 ? 11.93 12.078 -6.016 1 35.88 85 GLN A O 1
ATOM 678 N N . HIS A 1 86 ? 11.914 9.984 -5.523 1 35.53 86 HIS A N 1
ATOM 679 C CA . HIS A 1 86 ? 11.945 9.664 -6.945 1 35.53 86 HIS A CA 1
ATOM 680 C C . HIS A 1 86 ? 10.555 9.727 -7.559 1 35.53 86 HIS A C 1
ATOM 682 O O . HIS A 1 86 ? 10.398 9.57 -8.773 1 35.53 86 HIS A O 1
ATOM 688 N N . TYR A 1 87 ? 9.602 9.57 -6.898 1 35.34 87 TYR A N 1
ATOM 689 C CA . TYR A 1 87 ? 8.375 9.43 -7.672 1 35.34 87 TYR A CA 1
ATOM 690 C C . TYR A 1 87 ? 8.008 10.75 -8.352 1 35.34 87 TYR A C 1
ATOM 692 O O . TYR A 1 87 ? 7.555 10.758 -9.492 1 35.34 87 TYR A O 1
ATOM 700 N N . PHE A 1 88 ? 7.648 11.758 -7.668 1 30.8 88 PHE A N 1
ATOM 701 C CA . PHE A 1 88 ? 7.301 12.945 -8.43 1 30.8 88 PHE A CA 1
ATOM 702 C C . PHE A 1 88 ? 8.438 13.961 -8.406 1 30.8 88 PHE A C 1
ATOM 704 O O . PHE A 1 88 ? 9.18 14.039 -7.422 1 30.8 88 PHE A O 1
ATOM 711 N N . MET B 1 1 ? -19.547 -5.266 -18.609 1 30.69 1 MET B N 1
ATOM 712 C CA . MET B 1 1 ? -18.953 -6.414 -17.938 1 30.69 1 MET B CA 1
ATOM 713 C C . MET B 1 1 ? -19.641 -6.676 -16.594 1 30.69 1 MET B C 1
ATOM 715 O O . MET B 1 1 ? -19.828 -5.754 -15.805 1 30.69 1 MET B O 1
ATOM 719 N N . VAL B 1 2 ? -20.547 -7.586 -16.516 1 31.66 2 VAL B N 1
ATOM 720 C CA . VAL B 1 2 ? -21.484 -7.93 -15.453 1 31.66 2 VAL B CA 1
ATOM 721 C C . VAL B 1 2 ? -20.766 -7.926 -14.102 1 31.66 2 VAL B C 1
ATOM 723 O O . VAL B 1 2 ? -19.75 -8.594 -13.938 1 31.66 2 VAL B O 1
ATOM 726 N N . ARG B 1 3 ? -20.766 -6.836 -13.477 1 42.16 3 ARG B N 1
ATOM 727 C CA . ARG B 1 3 ? -20.078 -6.664 -12.203 1 42.16 3 ARG B CA 1
ATOM 728 C C . ARG B 1 3 ? -20.469 -7.758 -11.211 1 42.16 3 ARG B C 1
ATOM 730 O O . ARG B 1 3 ? -21.406 -7.594 -10.438 1 42.16 3 ARG B O 1
ATOM 737 N N . GLY B 1 4 ? -21.016 -8.859 -11.656 1 40.97 4 GLY B N 1
ATO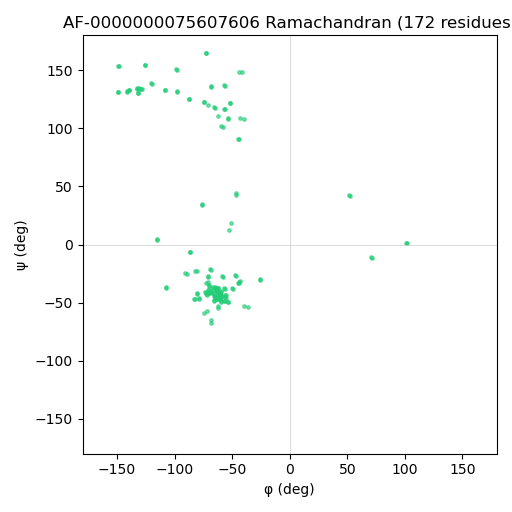M 738 C CA . GLY B 1 4 ? -21.375 -9.875 -10.672 1 40.97 4 GLY B CA 1
ATOM 739 C C . GLY B 1 4 ? -20.328 -10.055 -9.586 1 40.97 4 GLY B C 1
ATOM 740 O O . GLY B 1 4 ? -19.203 -9.562 -9.719 1 40.97 4 GLY B O 1
ATOM 741 N N . LYS B 1 5 ? -20.844 -10.43 -8.359 1 54.12 5 LYS B N 1
ATOM 742 C CA . LYS B 1 5 ? -19.953 -10.75 -7.242 1 54.12 5 LYS B CA 1
ATOM 743 C C . LYS B 1 5 ? -18.828 -11.688 -7.684 1 54.12 5 LYS B C 1
ATOM 745 O O . LYS B 1 5 ? -19.031 -12.906 -7.77 1 54.12 5 LYS B O 1
ATOM 750 N N . THR B 1 6 ? -18.25 -11.375 -8.93 1 56.22 6 THR B N 1
ATOM 751 C CA . THR B 1 6 ? -17.219 -12.305 -9.383 1 56.22 6 THR B CA 1
ATOM 752 C C . THR B 1 6 ? -16.172 -12.516 -8.305 1 56.22 6 THR B C 1
ATOM 754 O O . THR B 1 6 ? -15.789 -11.57 -7.605 1 56.22 6 THR B O 1
ATOM 757 N N . GLN B 1 7 ? -16.094 -13.773 -8 1 73.69 7 GLN B N 1
ATOM 758 C CA . GLN B 1 7 ? -15.047 -14.18 -7.074 1 73.69 7 GLN B CA 1
ATOM 759 C C . GLN B 1 7 ? -13.672 -13.773 -7.594 1 73.69 7 GLN B C 1
ATOM 761 O O . GLN B 1 7 ? -13.383 -13.922 -8.781 1 73.69 7 GLN B O 1
ATOM 766 N N . MET B 1 8 ? -13.078 -12.961 -6.898 1 87.31 8 MET B N 1
ATOM 767 C CA . MET B 1 8 ? -11.711 -12.602 -7.238 1 87.31 8 MET B CA 1
ATOM 768 C C . MET B 1 8 ? -10.836 -13.844 -7.359 1 87.31 8 MET B C 1
ATOM 770 O O . MET B 1 8 ? -10.703 -14.609 -6.402 1 87.31 8 MET B O 1
ATOM 774 N N . LYS B 1 9 ? -10.5 -14.102 -8.641 1 91.94 9 LYS B N 1
ATOM 775 C CA . LYS B 1 9 ? -9.602 -15.219 -8.891 1 91.94 9 LYS B CA 1
ATOM 776 C C . LYS B 1 9 ? -8.391 -14.781 -9.711 1 91.94 9 LYS B C 1
ATOM 778 O O . LYS B 1 9 ? -8.461 -13.812 -10.461 1 91.94 9 LYS B O 1
ATOM 783 N N . ARG B 1 10 ? -7.355 -15.555 -9.516 1 93.88 10 ARG B N 1
ATOM 784 C CA . ARG B 1 10 ? -6.133 -15.297 -10.281 1 93.88 10 ARG B CA 1
ATOM 785 C C . ARG B 1 10 ? -6.402 -15.344 -11.781 1 93.88 10 ARG B C 1
ATOM 787 O O . ARG B 1 10 ? -7.113 -16.234 -12.258 1 93.88 10 ARG B O 1
ATOM 794 N N . ILE B 1 11 ? -5.832 -14.406 -12.438 1 95.19 11 ILE B N 1
ATOM 795 C CA . ILE B 1 11 ? -5.91 -14.398 -13.898 1 95.19 11 ILE B CA 1
ATOM 796 C C . ILE B 1 11 ? -4.992 -15.469 -14.469 1 95.19 11 ILE B C 1
ATOM 798 O O . ILE B 1 11 ? -3.785 -15.461 -14.227 1 95.19 11 ILE B O 1
ATOM 802 N N . GLU B 1 12 ? -5.484 -16.359 -15.219 1 95.38 12 GLU B N 1
ATOM 803 C CA . GLU B 1 12 ? -4.738 -17.531 -15.695 1 95.38 12 GLU B CA 1
ATOM 804 C C . GLU B 1 12 ? -3.859 -17.172 -16.891 1 95.38 12 GLU B C 1
ATOM 806 O O . GLU B 1 12 ? -2.746 -17.688 -17.016 1 95.38 12 GLU B O 1
ATOM 811 N N . ASN B 1 13 ? -4.328 -16.406 -17.812 1 95.56 13 ASN B N 1
ATOM 812 C CA . ASN B 1 13 ? -3.514 -16 -18.953 1 95.56 13 ASN B CA 1
ATOM 813 C C . ASN B 1 13 ? -2.355 -15.109 -18.516 1 95.56 13 ASN B C 1
ATOM 815 O O . ASN B 1 13 ? -2.57 -14.023 -17.969 1 95.56 13 ASN B O 1
ATOM 819 N N . PRO B 1 14 ? -1.174 -15.555 -18.75 1 94.06 14 PRO B N 1
ATOM 820 C CA . PRO B 1 14 ? -0.01 -14.82 -18.25 1 94.06 14 PRO B CA 1
ATOM 821 C C . PRO B 1 14 ? 0.1 -13.422 -18.859 1 94.06 14 PRO B C 1
ATOM 823 O O . PRO B 1 14 ? 0.514 -12.477 -18.172 1 94.06 14 PRO B O 1
ATOM 826 N N . THR B 1 15 ? -0.192 -13.32 -20.109 1 95.44 15 THR B N 1
ATOM 827 C CA . THR B 1 15 ? -0.099 -12.016 -20.766 1 95.44 15 THR B CA 1
ATOM 828 C C . THR B 1 15 ? -1.102 -11.039 -20.156 1 95.44 15 THR B C 1
ATOM 830 O O . THR B 1 15 ? -0.746 -9.914 -19.812 1 95.44 15 THR B O 1
ATOM 833 N N . SER B 1 16 ? -2.34 -11.484 -19.984 1 96.56 16 SER B N 1
ATOM 834 C CA . SER B 1 16 ? -3.37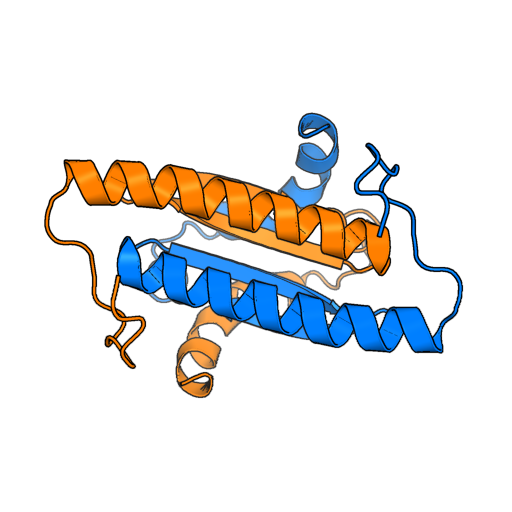1 -10.648 -19.375 1 96.56 16 SER B CA 1
ATOM 835 C C . SER B 1 16 ? -3.035 -10.336 -17.922 1 96.56 16 SER B C 1
ATOM 837 O O . SER B 1 16 ? -3.266 -9.219 -17.453 1 96.56 16 SER B O 1
ATOM 839 N N . ARG B 1 17 ? -2.508 -11.305 -17.25 1 95.94 17 ARG B N 1
ATOM 840 C CA . ARG B 1 17 ? -2.131 -11.125 -15.852 1 95.94 17 ARG B CA 1
ATOM 841 C C . ARG B 1 17 ? -1.05 -10.062 -15.711 1 95.94 17 ARG B C 1
ATOM 843 O O . ARG B 1 17 ? -1.106 -9.227 -14.797 1 95.94 17 ARG B O 1
ATOM 850 N N . GLN B 1 18 ? -0.146 -10.117 -16.578 1 94.38 18 GLN B N 1
ATOM 851 C CA . GLN B 1 18 ? 0.939 -9.141 -16.547 1 94.38 18 GLN B CA 1
ATOM 852 C C . GLN B 1 18 ? 0.42 -7.734 -16.828 1 94.38 18 GLN B C 1
ATOM 854 O O . GLN B 1 18 ? 0.857 -6.77 -16.188 1 94.38 18 GLN B O 1
ATOM 859 N N . VAL B 1 19 ? -0.451 -7.664 -17.844 1 96.62 19 VAL B N 1
ATOM 860 C CA . VAL B 1 19 ? -1.019 -6.367 -18.188 1 96.62 19 VAL B CA 1
ATOM 861 C C . VAL B 1 19 ? -1.821 -5.816 -17.016 1 96.62 19 VAL B C 1
ATOM 863 O O . VAL B 1 19 ? -1.675 -4.648 -16.641 1 96.62 19 VAL B O 1
ATOM 866 N N . THR B 1 20 ? -2.672 -6.656 -16.406 1 96.75 20 THR B N 1
ATOM 867 C CA . THR B 1 20 ? -3.471 -6.266 -15.25 1 96.75 20 THR B CA 1
ATOM 868 C C . THR B 1 20 ? -2.572 -5.859 -14.086 1 96.75 20 THR B C 1
ATOM 870 O O . THR B 1 20 ? -2.818 -4.848 -13.43 1 96.75 20 THR B O 1
ATOM 873 N N . PHE B 1 21 ? -1.497 -6.602 -13.82 1 96.31 21 PHE B N 1
ATOM 874 C CA . PHE B 1 21 ? -0.562 -6.301 -12.742 1 96.31 21 PHE B CA 1
ATOM 875 C C . PHE B 1 21 ? -0.006 -4.891 -12.883 1 96.31 21 PHE B C 1
ATOM 877 O O . PHE B 1 21 ? 0.004 -4.117 -11.922 1 96.31 21 PHE B O 1
ATOM 884 N N . SER B 1 22 ? 0.361 -4.609 -14.078 1 95.88 22 SER B N 1
ATOM 885 C CA . SER B 1 22 ? 0.965 -3.303 -14.312 1 95.88 22 SER B CA 1
ATOM 886 C C . SER B 1 22 ? -0.032 -2.18 -14.055 1 95.88 22 SER B C 1
ATOM 888 O O . SER B 1 22 ? 0.299 -1.187 -13.406 1 95.88 22 SER B O 1
ATOM 890 N N . LYS B 1 23 ? -1.183 -2.402 -14.57 1 96.81 23 LYS B N 1
ATOM 891 C CA . LYS B 1 23 ? -2.207 -1.369 -14.445 1 96.81 23 LYS B CA 1
ATOM 892 C C . LYS B 1 23 ? -2.613 -1.177 -12.984 1 96.81 23 LYS B C 1
ATOM 894 O O . LYS B 1 23 ? -2.664 -0.047 -12.492 1 96.81 23 LYS B O 1
ATOM 899 N N . ARG B 1 24 ? -2.854 -2.262 -12.398 1 97.31 24 ARG B N 1
ATOM 900 C CA . ARG B 1 24 ? -3.332 -2.18 -11.023 1 97.31 24 ARG B CA 1
ATOM 901 C C . ARG B 1 24 ? -2.223 -1.716 -10.086 1 97.31 24 ARG B C 1
ATOM 903 O O . ARG B 1 24 ? -2.48 -0.999 -9.117 1 97.31 24 ARG B O 1
ATOM 910 N N . ARG B 1 25 ? -1.114 -2.213 -10.289 1 95.56 25 ARG B N 1
ATOM 911 C CA . ARG B 1 25 ? 0.019 -1.762 -9.492 1 95.56 25 ARG B CA 1
ATOM 912 C C . ARG B 1 25 ? 0.16 -0.244 -9.547 1 95.56 25 ARG B C 1
ATOM 914 O O . ARG B 1 25 ? 0.292 0.413 -8.516 1 95.56 25 ARG B O 1
ATOM 921 N N . ASN B 1 26 ? 0.131 0.269 -10.773 1 95.69 26 ASN B N 1
ATOM 922 C CA . ASN B 1 26 ? 0.246 1.715 -10.938 1 95.69 26 ASN B CA 1
ATOM 923 C C . ASN B 1 26 ? -0.88 2.449 -10.211 1 95.69 26 ASN B C 1
ATOM 925 O O . ASN B 1 26 ? -0.646 3.475 -9.57 1 95.69 26 ASN B O 1
ATOM 929 N N . GLY B 1 27 ? -2.055 1.915 -10.391 1 97 27 GLY B N 1
ATOM 930 C CA . GLY B 1 27 ? -3.189 2.506 -9.703 1 97 27 GLY B CA 1
ATOM 931 C C . GLY B 1 27 ? -3.043 2.488 -8.195 1 97 27 GLY B C 1
ATOM 932 O O . GLY B 1 27 ? -3.371 3.469 -7.523 1 97 27 GLY B O 1
ATOM 933 N N . LEU B 1 28 ? -2.555 1.435 -7.656 1 97.06 28 LEU B N 1
ATOM 934 C CA . LEU B 1 28 ? -2.371 1.272 -6.215 1 97.06 28 LEU B CA 1
ATOM 935 C C . LEU B 1 28 ? -1.356 2.277 -5.68 1 97.06 28 LEU B C 1
ATOM 937 O O . LEU B 1 28 ? -1.598 2.928 -4.66 1 97.06 28 LEU B O 1
ATOM 941 N N . LEU B 1 29 ? -0.273 2.404 -6.383 1 95.19 29 LEU B N 1
ATOM 942 C CA . LEU B 1 29 ? 0.763 3.348 -5.977 1 95.19 29 LEU B CA 1
ATOM 943 C C . LEU B 1 29 ? 0.242 4.777 -6.02 1 95.19 29 LEU B C 1
ATOM 945 O O . LEU B 1 29 ? 0.522 5.574 -5.117 1 95.19 29 LEU B O 1
ATOM 949 N N . LYS B 1 30 ? -0.514 5.09 -7.012 1 95.38 30 LYS B N 1
ATOM 950 C CA . LYS B 1 30 ? -1.108 6.418 -7.129 1 95.38 30 LYS B CA 1
ATOM 951 C C . LYS B 1 30 ? -2.055 6.703 -5.969 1 95.38 30 LYS B C 1
ATOM 953 O O . LYS B 1 30 ? -2.02 7.789 -5.383 1 95.38 30 LYS B O 1
ATOM 958 N N . LYS B 1 31 ? -2.818 5.754 -5.707 1 96.69 31 LYS B N 1
ATOM 959 C CA . LYS B 1 31 ? -3.787 5.934 -4.633 1 96.69 31 LYS B CA 1
ATOM 960 C C . LYS B 1 31 ? -3.092 6.07 -3.279 1 96.69 31 LYS B C 1
ATOM 962 O O . LYS B 1 31 ? -3.566 6.785 -2.398 1 96.69 31 LYS B O 1
ATOM 967 N N . ALA 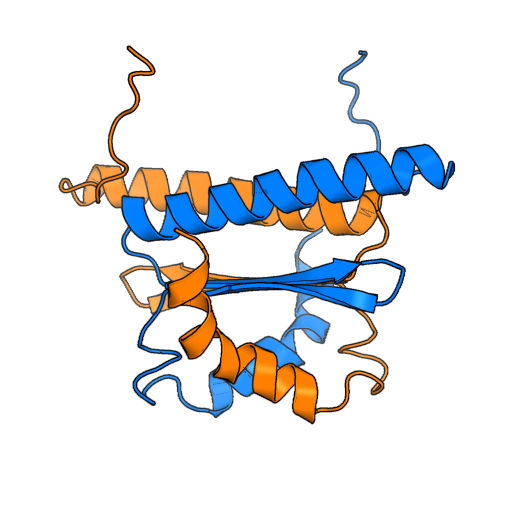B 1 32 ? -2.043 5.34 -3.104 1 94.44 32 ALA B N 1
ATOM 968 C CA . ALA B 1 32 ? -1.256 5.469 -1.88 1 94.44 32 ALA B CA 1
ATOM 969 C C . ALA B 1 32 ? -0.694 6.883 -1.736 1 94.44 32 ALA B C 1
ATOM 971 O O . ALA B 1 32 ? -0.749 7.473 -0.654 1 94.44 32 ALA B O 1
ATOM 972 N N . PHE B 1 33 ? -0.157 7.414 -2.729 1 92.69 33 PHE B N 1
ATOM 973 C CA . PHE B 1 33 ? 0.371 8.773 -2.74 1 92.69 33 PHE B CA 1
ATOM 974 C C . PHE B 1 33 ? -0.727 9.781 -2.424 1 92.69 33 PHE B C 1
ATOM 976 O O . PHE B 1 33 ? -0.53 10.688 -1.611 1 92.69 33 PHE B O 1
ATOM 983 N N . GLU B 1 34 ? -1.813 9.641 -3.107 1 94.62 34 GLU B N 1
ATOM 984 C CA . GLU B 1 34 ? -2.936 10.547 -2.889 1 94.62 34 GLU B CA 1
ATOM 985 C C . GLU B 1 34 ? -3.373 10.539 -1.426 1 94.62 34 GLU B C 1
ATOM 987 O O . GLU B 1 34 ? -3.604 11.594 -0.836 1 94.62 34 GLU B O 1
ATOM 992 N N . LEU B 1 35 ? -3.527 9.352 -0.958 1 94.94 35 LEU B N 1
ATOM 993 C CA . LEU B 1 35 ? -3.914 9.227 0.442 1 94.94 35 LEU B CA 1
ATOM 994 C C . LEU B 1 35 ? -2.928 9.953 1.348 1 94.94 35 LEU B C 1
ATOM 996 O O . LEU B 1 35 ? -3.332 10.641 2.285 1 94.94 35 LEU B O 1
ATOM 1000 N N . SER B 1 36 ? -1.65 9.789 1.061 1 91.44 36 SER B N 1
ATOM 1001 C CA . SER B 1 36 ? -0.606 10.406 1.875 1 91.44 36 SER B CA 1
ATOM 1002 C C . SER B 1 36 ? -0.703 11.922 1.845 1 91.44 36 SER B C 1
ATOM 1004 O O . SER B 1 36 ? -0.521 12.586 2.871 1 91.44 36 SER B O 1
ATOM 1006 N N . VAL B 1 37 ? -1.028 12.484 0.759 1 92.12 37 VAL B N 1
ATOM 1007 C CA . VAL B 1 37 ? -1.065 13.93 0.608 1 92.12 37 VAL B CA 1
ATOM 1008 C C . VAL B 1 37 ? -2.393 14.477 1.137 1 92.12 37 VAL B C 1
ATOM 1010 O O . VAL B 1 37 ? -2.412 15.406 1.943 1 92.12 37 VAL B O 1
ATOM 1013 N N . LEU B 1 38 ? -3.469 13.844 0.75 1 93.81 38 LEU B N 1
ATOM 1014 C CA . LEU B 1 38 ? -4.793 14.344 1.104 1 93.81 38 LEU B CA 1
ATOM 1015 C C . LEU B 1 38 ? -5.008 14.297 2.611 1 93.81 38 LEU B C 1
ATOM 1017 O O . LEU B 1 38 ? -5.621 15.203 3.184 1 93.81 38 LEU B O 1
ATOM 1021 N N . CYS B 1 39 ? -4.473 13.273 3.17 1 94.56 39 CYS B N 1
ATOM 1022 C CA . CYS B 1 39 ? -4.824 13.039 4.566 1 94.56 39 CYS B CA 1
ATOM 1023 C C . CYS B 1 39 ? -3.604 13.18 5.469 1 94.56 39 CYS B C 1
ATOM 1025 O O . CYS B 1 39 ? -3.658 12.828 6.648 1 94.56 39 CYS B O 1
ATOM 1027 N N . ASP B 1 40 ? -2.553 13.531 4.898 1 90.44 40 ASP B N 1
ATOM 1028 C CA . ASP B 1 40 ? -1.325 13.641 5.684 1 90.44 40 ASP B CA 1
ATOM 1029 C C . ASP B 1 40 ? -1.055 12.359 6.465 1 90.44 40 ASP B C 1
ATOM 1031 O O . ASP B 1 40 ? -0.821 12.398 7.672 1 90.44 40 ASP B O 1
ATOM 1035 N N . ALA B 1 41 ? -1.274 11.367 5.797 1 89.75 41 ALA B N 1
ATOM 1036 C CA . ALA B 1 41 ? -1.088 10.047 6.391 1 89.75 41 ALA B CA 1
ATOM 1037 C C . ALA B 1 41 ? 0.267 9.461 6.004 1 89.75 41 ALA B C 1
ATOM 1039 O O . ALA B 1 41 ? 0.831 9.812 4.965 1 89.75 41 ALA B O 1
ATOM 1040 N N . GLU B 1 42 ? 0.786 8.664 6.867 1 84.38 42 GLU B N 1
ATOM 1041 C CA . GLU B 1 42 ? 1.964 7.867 6.543 1 84.38 42 GLU B CA 1
ATOM 1042 C C . GLU B 1 42 ? 1.571 6.543 5.891 1 84.38 42 GLU B C 1
ATOM 1044 O O . GLU B 1 42 ? 0.745 5.805 6.43 1 84.38 42 GLU B O 1
ATOM 1049 N N . VAL B 1 43 ? 2.156 6.367 4.746 1 89.44 43 VAL B N 1
ATOM 1050 C CA . VAL B 1 43 ? 1.817 5.176 3.975 1 89.44 43 VAL B CA 1
ATOM 1051 C C . VAL B 1 43 ? 3.094 4.504 3.475 1 89.44 43 VAL B C 1
ATOM 1053 O O . VAL B 1 43 ? 4.027 5.18 3.031 1 89.44 43 VAL B O 1
ATOM 1056 N N . ALA B 1 44 ? 3.137 3.199 3.639 1 84.12 44 ALA B N 1
ATOM 1057 C CA . ALA B 1 44 ? 4.164 2.373 3.014 1 84.12 44 ALA B CA 1
ATOM 1058 C C . ALA B 1 44 ? 3.545 1.208 2.248 1 84.12 44 ALA B C 1
ATOM 1060 O O . ALA B 1 44 ? 2.631 0.547 2.746 1 84.12 44 ALA B O 1
ATOM 1061 N N . LEU B 1 45 ? 4.039 0.996 1.012 1 88 45 LEU B N 1
ATOM 1062 C CA . LEU B 1 45 ? 3.508 -0.038 0.128 1 88 45 LEU B CA 1
ATOM 1063 C C . LEU B 1 45 ? 4.637 -0.741 -0.621 1 88 45 LEU B C 1
ATOM 1065 O O . LEU B 1 45 ? 5.555 -0.089 -1.125 1 88 45 LEU B O 1
ATOM 1069 N N . VAL B 1 46 ? 4.516 -2.084 -0.594 1 84.25 46 VAL B N 1
ATOM 1070 C CA . VAL B 1 46 ? 5.465 -2.887 -1.359 1 84.25 46 VAL B CA 1
ATOM 1071 C C . VAL B 1 46 ? 4.711 -3.914 -2.201 1 84.25 46 VAL B C 1
ATOM 1073 O O . VAL B 1 46 ? 3.783 -4.566 -1.716 1 84.25 46 VAL B O 1
ATOM 1076 N N . VAL B 1 47 ? 5.117 -4 -3.436 1 89.25 47 VAL B N 1
ATOM 1077 C CA . VAL B 1 47 ? 4.512 -4.957 -4.359 1 89.25 47 VAL B CA 1
ATOM 1078 C C . VAL B 1 47 ? 5.605 -5.727 -5.098 1 89.25 47 VAL B C 1
ATOM 1080 O O . VAL B 1 47 ? 6.543 -5.129 -5.629 1 89.25 47 VAL B O 1
ATOM 1083 N N . PHE B 1 48 ? 5.449 -6.973 -5.082 1 85.5 48 PHE B N 1
ATOM 1084 C CA . PHE B 1 48 ? 6.359 -7.801 -5.859 1 85.5 48 PHE B CA 1
ATOM 1085 C C . PHE B 1 48 ? 5.656 -8.383 -7.082 1 85.5 48 PHE B C 1
ATOM 1087 O O . PHE B 1 48 ? 4.539 -8.883 -6.977 1 85.5 48 PHE B O 1
ATOM 1094 N N . SER B 1 49 ? 6.344 -8.258 -8.164 1 82.56 49 SER B N 1
ATOM 1095 C CA . SER B 1 49 ? 5.828 -8.938 -9.344 1 82.56 49 SER B CA 1
ATOM 1096 C C . SER B 1 49 ? 6.016 -10.445 -9.242 1 82.56 49 SER B C 1
ATOM 1098 O O . SER B 1 49 ? 6.789 -10.93 -8.406 1 82.56 49 SER B O 1
ATOM 1100 N N . PRO B 1 50 ? 5.285 -11.133 -10.125 1 77.56 50 PRO B N 1
ATOM 1101 C CA . PRO B 1 50 ? 5.516 -12.578 -10.164 1 77.56 50 PRO B CA 1
ATOM 1102 C C . PRO B 1 50 ? 6.969 -12.938 -10.477 1 77.56 50 PRO B C 1
ATOM 1104 O O . PRO B 1 50 ? 7.469 -13.961 -10 1 77.56 50 PRO B O 1
ATOM 1107 N N . ARG B 1 51 ? 7.664 -12.07 -11.188 1 76.12 51 ARG B N 1
ATOM 1108 C CA . ARG B 1 51 ? 9.062 -12.312 -11.539 1 76.12 51 ARG B CA 1
ATOM 1109 C C . ARG B 1 51 ? 9.992 -11.836 -10.438 1 76.12 51 ARG B C 1
ATOM 1111 O O . ARG B 1 51 ? 11.219 -11.93 -10.57 1 76.12 51 ARG B O 1
ATOM 1118 N N . GLY B 1 52 ? 9.438 -11.188 -9.453 1 74.62 52 GLY B N 1
ATOM 1119 C CA . GLY B 1 52 ? 10.242 -10.82 -8.297 1 74.62 52 GLY B CA 1
ATOM 1120 C C . GLY B 1 52 ? 10.664 -9.367 -8.312 1 74.62 52 GLY B C 1
ATOM 1121 O O . GLY B 1 52 ? 11.422 -8.93 -7.441 1 74.62 52 GLY B O 1
ATOM 1122 N N . LYS B 1 53 ? 10.227 -8.672 -9.32 1 80.81 53 LYS B N 1
ATOM 1123 C CA . LYS B 1 53 ? 10.539 -7.25 -9.344 1 80.81 53 LYS B CA 1
ATOM 1124 C C . LYS B 1 53 ? 9.797 -6.5 -8.242 1 80.81 53 LYS B C 1
ATOM 1126 O O . LYS B 1 53 ? 8.609 -6.746 -8.008 1 80.81 53 LYS B O 1
ATOM 1131 N N . LEU B 1 54 ? 10.562 -5.605 -7.578 1 79.12 54 LEU B N 1
ATOM 1132 C CA . LEU B 1 54 ? 10.008 -4.883 -6.438 1 79.12 54 LEU B CA 1
ATOM 1133 C C . LEU B 1 54 ? 9.523 -3.498 -6.855 1 79.12 54 LEU B C 1
ATOM 1135 O O . LEU B 1 54 ? 10.227 -2.783 -7.578 1 79.12 54 LEU B O 1
ATOM 1139 N N . TYR B 1 55 ? 8.273 -3.152 -6.434 1 85.44 55 TYR B N 1
ATOM 1140 C CA . TYR B 1 55 ? 7.707 -1.811 -6.516 1 85.44 55 TYR B CA 1
ATOM 1141 C C . TYR B 1 55 ? 7.332 -1.293 -5.129 1 85.44 55 TYR B C 1
ATOM 1143 O O . TYR B 1 55 ? 6.832 -2.047 -4.293 1 85.44 55 TYR B O 1
ATOM 1151 N N . GLU B 1 56 ? 7.637 0.015 -4.918 1 80.88 56 GLU B N 1
ATOM 1152 C CA . GLU B 1 56 ? 7.395 0.493 -3.559 1 80.88 56 GLU B CA 1
ATOM 1153 C C . GLU B 1 56 ? 7.016 1.971 -3.551 1 80.88 56 GLU B C 1
ATOM 1155 O O . GLU B 1 56 ? 7.328 2.703 -4.492 1 80.88 56 GLU B O 1
ATOM 1160 N N . PHE B 1 57 ? 6.238 2.33 -2.447 1 84.06 57 PHE B N 1
ATOM 1161 C CA . PHE B 1 57 ? 5.891 3.701 -2.098 1 84.06 57 PHE B CA 1
ATOM 1162 C C . PHE B 1 57 ? 5.918 3.898 -0.586 1 84.06 57 PHE B C 1
ATOM 1164 O O . PHE B 1 57 ? 5.484 3.021 0.167 1 84.06 57 PHE B O 1
ATOM 1171 N N . ALA B 1 58 ? 6.613 5.012 -0.167 1 81.62 58 ALA B N 1
ATOM 1172 C CA . ALA B 1 58 ? 6.559 5.383 1.245 1 81.62 58 ALA B CA 1
ATOM 1173 C C . ALA B 1 58 ? 6.691 6.891 1.423 1 81.62 58 ALA B C 1
ATOM 1175 O O . ALA B 1 58 ? 7.457 7.539 0.706 1 81.62 58 ALA B O 1
ATOM 1176 N N . ASN B 1 59 ? 5.93 7.605 2.141 1 73.25 59 ASN B N 1
ATOM 1177 C CA . ASN B 1 59 ? 6.113 9.023 2.422 1 73.25 59 ASN B CA 1
ATOM 1178 C C . ASN B 1 59 ? 6.559 9.258 3.863 1 73.25 59 ASN B C 1
ATOM 1180 O O . ASN B 1 59 ? 6.988 10.359 4.215 1 73.25 59 ASN B O 1
ATOM 1184 N N . GLY B 1 60 ? 6.223 8.656 4.883 1 57.28 60 GLY B N 1
ATOM 1185 C CA . GLY B 1 60 ? 6.316 8.969 6.301 1 57.28 60 GLY B CA 1
ATOM 1186 C C . GLY B 1 60 ? 7.746 9.117 6.785 1 57.28 60 GLY B C 1
ATOM 1187 O O . GLY B 1 60 ? 8.656 8.477 6.262 1 57.28 60 GLY B O 1
ATOM 1188 N N . ARG B 1 61 ? 8.078 10.477 7.137 1 52.09 61 ARG B N 1
ATOM 1189 C CA . ARG B 1 61 ? 9.211 10.812 7.996 1 52.09 61 ARG B CA 1
ATOM 1190 C C . ARG B 1 61 ? 9.398 9.773 9.094 1 52.09 61 ARG B C 1
ATOM 1192 O O . ARG B 1 61 ? 10.438 9.742 9.758 1 52.09 61 ARG B O 1
ATOM 1199 N N . ARG B 1 62 ? 8.25 9.57 9.812 1 48.22 62 ARG B N 1
ATOM 1200 C CA . ARG B 1 62 ? 8.398 8.703 10.977 1 48.22 62 ARG B CA 1
ATOM 1201 C C . ARG B 1 62 ? 9.258 7.488 10.641 1 48.22 62 ARG B C 1
ATOM 1203 O O . ARG B 1 62 ? 9.875 6.898 11.531 1 48.22 62 ARG B O 1
ATOM 1210 N N . VAL B 1 63 ? 9.258 6.957 9.406 1 41.59 63 VAL B N 1
ATOM 1211 C CA . VAL B 1 63 ? 10.383 6.086 9.062 1 41.59 63 VAL B CA 1
ATOM 1212 C C . VAL B 1 63 ? 11.672 6.891 9.031 1 41.59 63 VAL B C 1
ATOM 1214 O O . VAL B 1 63 ? 12.719 6.418 9.484 1 41.59 63 VAL B O 1
ATOM 1217 N N . ALA B 1 64 ? 11.656 8.078 8.461 1 39.78 64 ALA B N 1
ATOM 1218 C CA . ALA B 1 6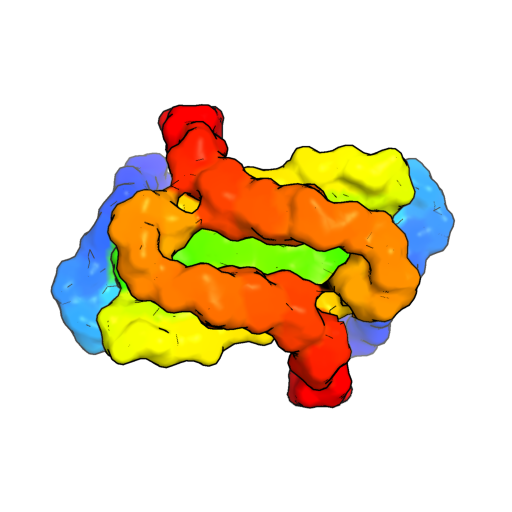4 ? 12.883 8.883 8.398 1 39.78 64 ALA B CA 1
ATOM 1219 C C . ALA B 1 64 ? 13.25 9.422 9.773 1 39.78 64 ALA B C 1
ATOM 1221 O O . ALA B 1 64 ? 14.43 9.539 10.109 1 39.78 64 ALA B O 1
ATOM 1222 N N . ASN B 1 65 ? 12.406 10.141 10.406 1 43.19 65 ASN B N 1
ATOM 1223 C CA . ASN B 1 65 ? 12.875 10.812 11.617 1 43.19 65 ASN B CA 1
ATOM 1224 C C . ASN B 1 65 ? 13 9.836 12.781 1 43.19 65 ASN B C 1
ATOM 1226 O O . ASN B 1 65 ? 13.242 10.242 13.922 1 43.19 65 ASN B O 1
ATOM 1230 N N . GLY B 1 66 ? 13.328 8.727 12.719 1 40.69 66 GLY B N 1
ATOM 1231 C CA . GLY B 1 66 ? 13.766 7.84 13.789 1 40.69 66 GLY B CA 1
ATOM 1232 C C . GLY B 1 66 ? 12.641 7.426 14.711 1 40.69 66 GLY B C 1
ATOM 1233 O O . GLY B 1 66 ? 12.891 6.875 15.789 1 40.69 66 GLY B O 1
ATOM 1234 N N . GLU B 1 67 ? 11.555 8.062 14.578 1 45.34 67 GLU B N 1
ATOM 1235 C CA . GLU B 1 67 ? 10.648 7.766 15.68 1 45.34 67 GLU B CA 1
ATOM 1236 C C . GLU B 1 67 ? 9.891 6.469 15.438 1 45.34 67 GLU B C 1
ATOM 1238 O O . GLU B 1 67 ? 9.07 6.055 16.266 1 45.34 67 GLU B O 1
ATOM 1243 N N . MET B 1 68 ? 9.688 5.945 14.289 1 46.22 68 MET B N 1
ATOM 1244 C CA . MET B 1 68 ? 9.109 4.605 14.281 1 46.22 68 MET B CA 1
ATOM 1245 C C . MET B 1 68 ? 10.008 3.619 15.023 1 46.22 68 MET B C 1
ATOM 1247 O O . MET B 1 68 ? 11.195 3.52 14.727 1 46.22 68 MET B O 1
ATOM 1251 N N . ARG B 1 69 ? 9.656 3.34 16.141 1 44.09 69 ARG B N 1
ATOM 1252 C CA . ARG B 1 69 ? 10.422 2.293 16.812 1 44.09 69 ARG B CA 1
ATOM 1253 C C . ARG B 1 69 ? 10.703 1.131 15.859 1 44.09 69 ARG B C 1
ATOM 1255 O O . ARG B 1 69 ? 9.805 0.669 15.148 1 44.09 69 ARG B O 1
ATOM 1262 N N . PRO B 1 70 ? 11.93 1.091 15.523 1 45.38 70 PRO B N 1
ATOM 1263 C CA . PRO B 1 70 ? 12.383 -0.046 14.719 1 45.38 70 PRO B CA 1
ATOM 1264 C C . PRO B 1 70 ? 11.531 -1.294 14.922 1 45.38 70 PRO B C 1
ATOM 1266 O O . PRO B 1 70 ? 11.391 -2.109 14.008 1 45.38 70 PRO B O 1
ATOM 1269 N N . GLU B 1 71 ? 11.055 -1.348 16.031 1 48.31 71 GLU B N 1
ATOM 1270 C CA . GLU B 1 71 ? 10.297 -2.555 16.328 1 48.31 71 GLU B CA 1
ATOM 1271 C C . GLU B 1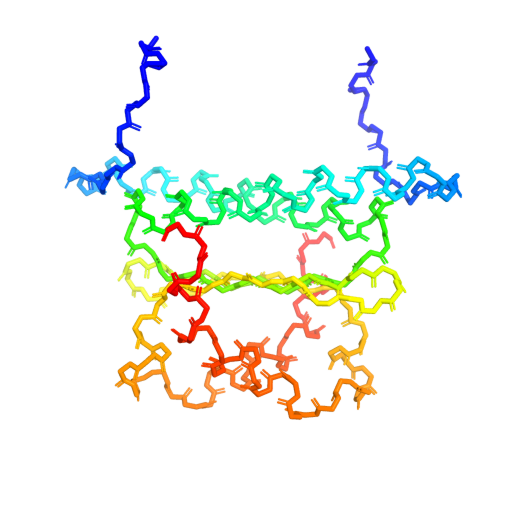 71 ? 9.008 -2.607 15.516 1 48.31 71 GLU B C 1
ATOM 1273 O O . GLU B 1 71 ? 8.578 -3.684 15.094 1 48.31 71 GLU B O 1
ATOM 1278 N N . LYS B 1 72 ? 8.375 -1.482 15.391 1 48.16 72 LYS B N 1
ATOM 1279 C CA . LYS B 1 72 ? 7.09 -1.511 14.695 1 48.16 72 LYS B CA 1
ATOM 1280 C C . LYS B 1 72 ? 7.277 -1.768 13.203 1 48.16 72 LYS B C 1
ATOM 1282 O O . LYS B 1 72 ? 6.484 -2.48 12.586 1 48.16 72 LYS B O 1
ATOM 1287 N N . MET B 1 73 ? 8.312 -1.177 12.711 1 47.72 73 MET B N 1
ATOM 1288 C CA . MET B 1 73 ? 8.617 -1.463 11.312 1 47.72 73 MET B CA 1
ATOM 1289 C C . MET B 1 73 ? 8.883 -2.949 11.109 1 47.72 73 MET B C 1
ATOM 1291 O O . MET B 1 73 ? 8.438 -3.535 10.117 1 47.72 73 MET B O 1
ATOM 1295 N N . ALA B 1 74 ? 9.672 -3.379 12.055 1 46.5 74 ALA B N 1
ATOM 1296 C CA . ALA B 1 74 ? 9.961 -4.809 12.023 1 46.5 74 ALA B CA 1
ATOM 1297 C C . ALA B 1 74 ? 8.672 -5.629 12.07 1 46.5 74 ALA B C 1
ATOM 1299 O O . ALA B 1 74 ? 8.555 -6.656 11.398 1 46.5 74 ALA B O 1
ATOM 1300 N N . ASN B 1 75 ? 7.789 -5.117 12.836 1 49.19 75 ASN B N 1
ATOM 1301 C CA . ASN B 1 75 ? 6.539 -5.848 13.008 1 49.19 75 ASN B CA 1
ATOM 1302 C C . ASN B 1 75 ? 5.656 -5.742 11.766 1 49.19 75 ASN B C 1
ATOM 1304 O O . ASN B 1 75 ? 4.91 -6.672 11.453 1 49.19 75 ASN B O 1
ATOM 1308 N N . VAL B 1 76 ? 5.621 -4.578 11.195 1 49.16 76 VAL B N 1
ATOM 1309 C CA . VAL B 1 76 ? 4.883 -4.445 9.945 1 49.16 76 VAL B CA 1
ATOM 1310 C C . VAL B 1 76 ? 5.32 -5.535 8.969 1 49.16 76 VAL B C 1
ATOM 1312 O O . VAL B 1 76 ? 4.492 -6.121 8.266 1 49.16 76 VAL B O 1
ATOM 1315 N N . CYS B 1 77 ? 6.566 -5.785 9.047 1 47.19 77 CYS B N 1
ATOM 1316 C CA . CYS B 1 77 ? 7.113 -6.82 8.18 1 47.19 77 CYS B CA 1
ATOM 1317 C C . CYS B 1 77 ? 6.695 -8.203 8.656 1 47.19 77 CYS B C 1
ATOM 1319 O O . CYS B 1 77 ? 6.457 -9.102 7.84 1 47.19 77 C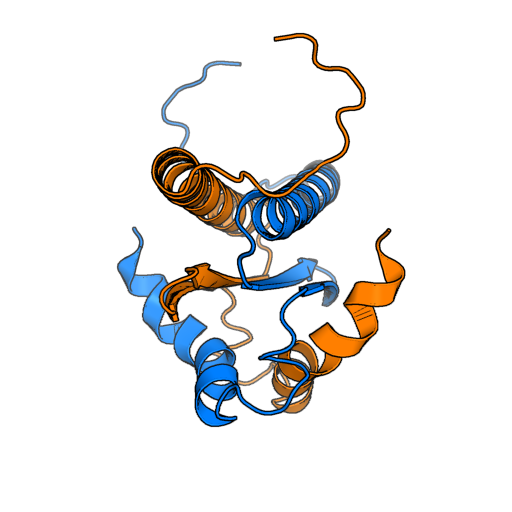YS B O 1
ATOM 1321 N N . TYR B 1 78 ? 6.742 -8.297 9.898 1 46.38 78 TYR B N 1
ATOM 1322 C CA . TYR B 1 78 ? 6.445 -9.602 10.484 1 46.38 78 TYR B CA 1
ATOM 1323 C C . TYR B 1 78 ? 4.941 -9.852 10.523 1 46.38 78 TYR B C 1
ATOM 1325 O O . TYR B 1 78 ? 4.488 -10.984 10.344 1 46.38 78 TYR B O 1
ATOM 1333 N N . THR B 1 79 ? 4.238 -8.922 10.945 1 42.59 79 THR B N 1
ATOM 1334 C CA . THR B 1 79 ? 2.822 -9.148 11.211 1 42.59 79 THR B CA 1
ATOM 1335 C C . THR B 1 79 ? 2.055 -9.375 9.914 1 42.59 79 THR B C 1
ATOM 1337 O O . THR B 1 79 ? 0.893 -9.781 9.938 1 42.59 79 THR B O 1
ATOM 1340 N N . ALA B 1 80 ? 2.547 -8.953 8.914 1 39.66 80 ALA B N 1
ATOM 1341 C CA . ALA B 1 80 ? 1.82 -9.266 7.688 1 39.66 80 ALA B CA 1
ATOM 1342 C C . ALA B 1 80 ? 1.435 -10.742 7.637 1 39.66 80 ALA B C 1
ATOM 1344 O O . ALA B 1 80 ? 0.399 -11.102 7.074 1 39.66 80 ALA B O 1
ATOM 1345 N N . LYS B 1 81 ? 2.178 -11.492 8.281 1 39.97 81 LYS B N 1
ATOM 1346 C CA . LYS B 1 81 ? 1.839 -12.906 8.359 1 39.97 81 LYS B CA 1
ATOM 1347 C C . LYS B 1 81 ? 0.493 -13.117 9.047 1 39.97 81 LYS B C 1
ATOM 1349 O O . LYS B 1 81 ? -0.328 -13.914 8.594 1 39.97 81 LYS B O 1
ATOM 1354 N N . ASP B 1 82 ? 0.361 -12.562 10.203 1 40 82 ASP B N 1
ATOM 1355 C CA . ASP B 1 82 ? -0.829 -12.812 11.008 1 40 82 ASP B CA 1
ATOM 1356 C C . ASP B 1 82 ? -2.059 -12.141 10.398 1 40 82 ASP B C 1
ATOM 1358 O O . ASP B 1 82 ? -3.178 -12.633 10.547 1 40 82 ASP B O 1
ATOM 1362 N N . LEU B 1 83 ? -1.913 -11.086 9.844 1 37.16 83 LEU B N 1
ATOM 1363 C CA . LEU B 1 83 ? -3.072 -10.312 9.414 1 37.16 83 LEU B CA 1
ATOM 1364 C C . LEU B 1 83 ? -3.742 -10.961 8.203 1 37.16 83 LEU B C 1
ATOM 1366 O O . LEU B 1 83 ? -4.879 -10.617 7.867 1 37.16 83 LEU B O 1
ATOM 1370 N N . GLN B 1 84 ? -3.023 -11.57 7.371 1 38.69 84 GLN B N 1
ATOM 1371 C CA . GLN B 1 84 ? -3.729 -12.195 6.258 1 38.69 84 GLN B CA 1
ATOM 1372 C C . GLN B 1 84 ? -4.98 -12.922 6.738 1 38.69 84 GLN B C 1
ATOM 1374 O O . GLN B 1 84 ? -5.988 -12.977 6.027 1 38.69 84 GLN B O 1
ATOM 1379 N N . GLN B 1 85 ? -4.883 -13.398 7.84 1 37 85 GLN B N 1
ATOM 1380 C CA . GLN B 1 85 ? -5.996 -14.242 8.258 1 37 85 GLN B CA 1
ATOM 1381 C C . GLN B 1 85 ? -7.246 -13.406 8.539 1 37 85 GLN B C 1
ATOM 1383 O O . GLN B 1 85 ? -8.367 -13.898 8.398 1 37 85 GLN B O 1
ATOM 1388 N N . HIS B 1 86 ? -7.105 -12.227 8.898 1 37.03 86 HIS B N 1
ATOM 1389 C CA . HIS B 1 86 ? -8.258 -11.531 9.461 1 37.03 86 HIS B CA 1
ATOM 1390 C C . HIS B 1 86 ? -9.055 -10.812 8.367 1 37.03 86 HIS B C 1
ATOM 1392 O O . HIS B 1 86 ? -10.125 -10.258 8.641 1 37.03 86 HIS B O 1
ATOM 1398 N N . TYR B 1 87 ? -8.547 -10.484 7.359 1 36.22 87 TYR B N 1
ATOM 1399 C CA . TYR B 1 87 ? -9.375 -9.617 6.527 1 36.22 87 TYR B CA 1
ATOM 1400 C C . TYR B 1 87 ? -10.57 -10.367 5.965 1 36.22 87 TYR B C 1
ATOM 1402 O O . TYR B 1 87 ? -11.664 -9.805 5.855 1 36.22 87 TYR B O 1
ATOM 1410 N N . PHE B 1 88 ? -10.375 -11.336 5.145 1 32.12 88 PHE B N 1
ATOM 1411 C CA . PHE B 1 88 ? -11.594 -11.961 4.648 1 32.12 88 PHE B CA 1
ATOM 1412 C C . PHE B 1 88 ? -11.859 -13.281 5.371 1 32.12 88 PHE B C 1
ATOM 1414 O O . PHE B 1 88 ? -10.922 -13.977 5.77 1 32.12 88 PHE B O 1
#

InterPro domains:
  IPR002100 Transcription factor, MADS-box [PF00319] (10-57)
  IPR002100 Transcription factor, MADS-box [PR00404] (3-23)
  IPR002100 Transcription factor, MADS-box [PR00404] (23-38)
  IPR002100 Transcription factor, MADS-box [PR00404] (38-59)
  IPR002100 Transcription factor, MADS-box [PS00350] (3-57)
  IPR002100 Transcription factor, MADS-box [PS50066] (1-61)
  IPR002100 Transcription factor, MADS-box [SM00432] (1-60)
  IPR033896 MADS MEF2-like, N-terminal [cd00265] (3-59)
  IPR036879 Transcription factor, MADS-box superfamily [G3DSA:3.40.1810.10] (13-82)
  IPR036879 Transcription factor, MADS-box superfamily [SSF55455] (3-61)
  IPR050142 MADS-box/MEF2 Transcription Factor [PTHR48019] (3-61)

Sequence (176 aa):
MVRGKTQMKRIENPTSRQVTFSKRRNGLLKKAFELSVLCDAEVALVVFSPRGKLYEFANGRRVANGEMRPEKMANVCYTAKDLQQHYFMVRGKTQMKRIENPTSRQVTFSKRRNGLLKKAFELSVLCDAEVALVVFSPRGKLYEFANGRRVANGEMRPEKMANVCYTAKDLQQHYF

Nearest PDB structures (foldseek):
  1egw-assembly1_B  TM=7.642E-01  e=3.313E-05  Homo sapiens
  1mnm-assembly1_B  TM=7.696E-01  e=6.392E-05  Saccharomyces cerevisiae
  3p57-assembly1_D  TM=7.475E-01  e=2.905E-05  Homo sapiens
  1k6o-assembly1_C  TM=7.191E-01  e=1.155E-04  Homo sapiens
  1hbx-assembly1_A  TM=6.479E-01  e=8.313E-05  Homo sapiens